Protein AF-A0A964BF50-F1 (afdb_monomer_lite)

Sequence (115 aa):
MGRGIATIRSDDSQDCQSLQLRFVAGDFGGDGVSTQVTQPIRLILQSTRVSKALARGEDVVSDMYAISSQMNDTDADIIIESGLSESHGFVLNPGASIVADVFGSTTSRLSCSEM

Foldseek 3Di:
DDKDWDWDDDPVDLWIWIAIWDKAKDAPPPPDPPPPLVDDWDKDQLDPVVVVCLLVQHKDKPVVFAEECDPPPNRGRMHTVGSDDPRMIMIIGRDPCSVVPVPHDDTDTDRPVVD

Secondary structure (DSSP, 8-state):
-EEEEEEEE-TT-SEEEEEEEEEEEEETTSS-------S--EEEE--HHHHHHHHTT--EEGGGS-EES-TT-SS-SEEEEES--TTEEEEEE--TTHHHHTTSSS-EEEEGGG-

Structure (mmCIF, N/CA/C/O backbone):
data_AF-A0A964BF50-F1
#
_entry.id   AF-A0A964BF50-F1
#
loop_
_atom_site.group_PDB
_atom_site.id
_atom_site.type_symbol
_atom_site.label_atom_id
_atom_site.label_alt_id
_atom_site.label_comp_id
_atom_site.label_asym_id
_atom_site.label_entity_id
_atom_site.label_seq_id
_atom_site.pdbx_PDB_ins_code
_atom_site.Cartn_x
_atom_site.Cartn_y
_atom_site.Cartn_z
_atom_site.occupancy
_atom_site.B_iso_or_equiv
_atom_site.auth_seq_id
_atom_site.auth_comp_id
_atom_site.auth_asym_id
_atom_site.auth_atom_id
_atom_site.pdbx_PDB_model_num
ATOM 1 N N . MET A 1 1 ? 13.324 -9.834 3.106 1.00 55.56 1 MET A N 1
ATOM 2 C CA . MET A 1 1 ? 11.935 -9.750 3.607 1.00 55.56 1 MET A CA 1
ATOM 3 C C . MET A 1 1 ? 11.870 -8.668 4.671 1.00 55.56 1 MET A C 1
ATOM 5 O O . MET A 1 1 ? 12.580 -8.787 5.665 1.00 55.56 1 MET A O 1
ATOM 9 N N . GLY A 1 2 ? 11.097 -7.608 4.437 1.00 63.59 2 GLY A N 1
ATOM 10 C CA . GLY A 1 2 ? 10.885 -6.517 5.392 1.00 63.59 2 GLY A CA 1
ATOM 11 C C . GLY A 1 2 ? 9.582 -6.692 6.179 1.00 63.59 2 GLY A C 1
ATOM 12 O O . GLY A 1 2 ? 8.686 -7.430 5.765 1.00 63.59 2 GLY A O 1
ATOM 13 N N . ARG A 1 3 ? 9.473 -6.008 7.321 1.00 68.69 3 ARG A N 1
ATOM 14 C CA . ARG A 1 3 ? 8.210 -5.831 8.054 1.00 68.69 3 ARG A CA 1
ATOM 15 C C . ARG A 1 3 ? 7.857 -4.352 8.038 1.00 68.69 3 ARG A C 1
ATOM 17 O O . ARG A 1 3 ? 8.733 -3.527 8.280 1.00 68.69 3 ARG A O 1
ATOM 24 N N . GLY A 1 4 ? 6.602 -4.047 7.751 1.00 67.12 4 GLY A N 1
ATOM 25 C CA . GLY A 1 4 ? 6.064 -2.693 7.747 1.00 67.12 4 GLY A CA 1
ATOM 26 C C . GLY A 1 4 ? 4.836 -2.593 8.639 1.00 67.12 4 GLY A C 1
ATOM 27 O O . GLY A 1 4 ? 4.246 -3.601 9.029 1.00 67.12 4 GLY A O 1
ATOM 28 N N . ILE A 1 5 ? 4.451 -1.365 8.952 1.00 70.12 5 ILE A N 1
ATOM 29 C CA . ILE A 1 5 ? 3.170 -1.058 9.578 1.00 70.12 5 ILE A CA 1
ATOM 30 C C . ILE A 1 5 ? 2.361 -0.307 8.528 1.00 70.12 5 ILE A C 1
ATOM 32 O O . ILE A 1 5 ? 2.823 0.717 8.029 1.00 70.12 5 ILE A O 1
ATOM 36 N N . ALA A 1 6 ? 1.180 -0.814 8.183 1.00 67.12 6 ALA A N 1
ATOM 37 C CA . ALA A 1 6 ? 0.196 -0.032 7.448 1.00 67.12 6 ALA A CA 1
ATOM 38 C C . ALA A 1 6 ? -0.800 0.567 8.427 1.00 67.12 6 ALA A C 1
ATOM 40 O O . ALA A 1 6 ? -1.337 -0.136 9.280 1.00 67.12 6 ALA A O 1
ATOM 41 N N . THR A 1 7 ? -1.068 1.856 8.259 1.00 68.31 7 THR A N 1
ATOM 42 C CA . THR A 1 7 ? -2.159 2.549 8.938 1.00 68.31 7 THR A CA 1
ATOM 43 C C . THR A 1 7 ? -3.209 2.876 7.889 1.00 68.31 7 THR A C 1
ATOM 45 O O . THR A 1 7 ? -2.961 3.665 6.982 1.00 68.31 7 THR A O 1
ATOM 48 N N . ILE A 1 8 ? -4.365 2.231 7.986 1.00 66.75 8 ILE A N 1
ATOM 49 C CA . ILE A 1 8 ? -5.470 2.361 7.040 1.00 66.75 8 ILE A CA 1
ATOM 50 C C . ILE A 1 8 ? -6.587 3.145 7.716 1.00 66.75 8 ILE A C 1
ATOM 52 O O . ILE A 1 8 ? -7.090 2.746 8.763 1.00 66.75 8 ILE A O 1
ATOM 56 N N . ARG A 1 9 ? -7.005 4.251 7.104 1.00 65.81 9 ARG A N 1
ATOM 57 C CA . ARG A 1 9 ? -8.229 4.953 7.494 1.00 65.81 9 ARG A CA 1
ATOM 58 C C . ARG A 1 9 ? -9.413 4.314 6.773 1.00 65.81 9 ARG A C 1
ATOM 60 O O . ARG A 1 9 ? -9.373 4.172 5.553 1.00 65.81 9 ARG A O 1
ATOM 67 N N . SER A 1 10 ? -10.436 3.910 7.519 1.00 58.16 10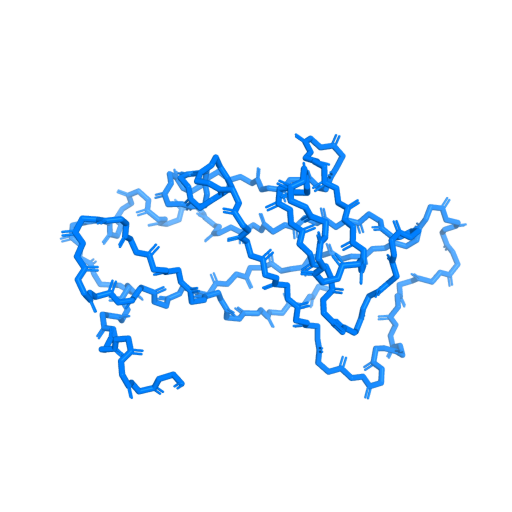 SER A N 1
ATOM 68 C CA . SER A 1 10 ? -11.687 3.413 6.935 1.00 58.16 10 SER A CA 1
ATOM 69 C C . SER A 1 10 ? -12.592 4.591 6.558 1.00 58.16 10 SER A C 1
ATOM 71 O O . SER A 1 10 ? -12.638 5.575 7.288 1.00 58.16 10 SER A O 1
ATOM 73 N N . ASP A 1 11 ? -13.325 4.488 5.446 1.00 57.75 11 ASP A N 1
ATOM 74 C CA . ASP A 1 11 ? -14.299 5.505 5.002 1.00 57.75 11 ASP A CA 1
ATOM 75 C C . ASP A 1 11 ? -15.434 5.735 6.020 1.00 57.75 11 ASP A C 1
ATOM 77 O O . ASP A 1 11 ? -15.975 6.832 6.116 1.00 57.75 11 ASP A O 1
ATOM 81 N N . ASP A 1 12 ? -15.797 4.697 6.780 1.00 55.41 12 ASP A N 1
ATOM 82 C CA . ASP A 1 12 ? -17.002 4.678 7.625 1.00 55.41 12 ASP A CA 1
ATOM 83 C C . ASP A 1 12 ? -16.743 5.121 9.080 1.00 55.41 12 ASP A C 1
ATOM 85 O O . ASP A 1 12 ? -17.672 5.401 9.834 1.00 55.41 12 ASP A O 1
ATOM 89 N N . SER A 1 13 ? -15.477 5.213 9.500 1.00 52.88 13 SER A N 1
ATOM 90 C CA . SER A 1 13 ? -15.106 5.466 10.897 1.00 52.88 13 SER A CA 1
ATOM 91 C C . SER A 1 13 ? -13.960 6.469 11.009 1.00 52.88 13 SER A C 1
ATOM 93 O O . SER A 1 13 ? -12.969 6.362 10.293 1.00 52.88 13 SER A O 1
ATOM 95 N N . GLN A 1 14 ? -14.018 7.375 11.996 1.00 57.38 14 GLN A N 1
ATOM 96 C CA . GLN A 1 14 ? -12.868 8.208 12.409 1.00 57.38 14 GLN A CA 1
ATOM 97 C C . GLN A 1 14 ? -11.704 7.386 13.010 1.00 57.38 14 GLN A C 1
ATOM 99 O O . GLN A 1 14 ? -10.703 7.951 13.454 1.00 57.38 14 GLN A O 1
ATOM 104 N N . ASP A 1 15 ? -11.841 6.060 13.023 1.00 59.47 15 ASP A N 1
ATOM 105 C CA . ASP A 1 15 ? -10.856 5.099 13.485 1.00 59.47 15 ASP A CA 1
ATOM 106 C C . ASP A 1 15 ? -9.884 4.722 12.362 1.00 59.47 15 ASP A C 1
ATOM 108 O O . ASP A 1 15 ? -10.272 4.338 11.252 1.00 59.47 15 ASP A O 1
ATOM 112 N N . CYS A 1 16 ? -8.596 4.787 12.684 1.00 65.25 16 CYS A N 1
ATOM 113 C CA . CYS A 1 16 ? -7.514 4.299 11.852 1.00 65.25 16 CYS A CA 1
ATOM 114 C C . CYS A 1 16 ? -7.113 2.904 12.345 1.00 65.25 16 CYS A C 1
ATOM 116 O O . CYS A 1 16 ? -6.934 2.664 13.539 1.00 65.25 16 CYS A O 1
ATOM 118 N N . GLN A 1 17 ? -6.982 1.953 11.428 1.00 65.69 17 GLN A N 1
ATOM 119 C CA . GLN A 1 17 ? -6.560 0.592 11.736 1.00 65.69 17 GLN A CA 1
ATOM 120 C C . GLN A 1 17 ? -5.084 0.440 11.410 1.00 65.69 17 GLN A C 1
ATOM 122 O O . GLN A 1 17 ? -4.672 0.650 10.270 1.00 65.69 17 GLN A O 1
ATOM 127 N N . SER A 1 18 ? -4.286 0.067 12.408 1.00 68.25 18 SER A N 1
ATOM 128 C CA . SER A 1 18 ? -2.896 -0.312 12.180 1.00 68.25 18 SER A CA 1
ATOM 129 C C . SER A 1 18 ? -2.779 -1.824 12.039 1.00 68.25 18 SER A C 1
ATOM 131 O O . SER A 1 18 ? -3.321 -2.571 12.857 1.00 68.25 18 SER A O 1
ATOM 133 N N . LEU A 1 19 ?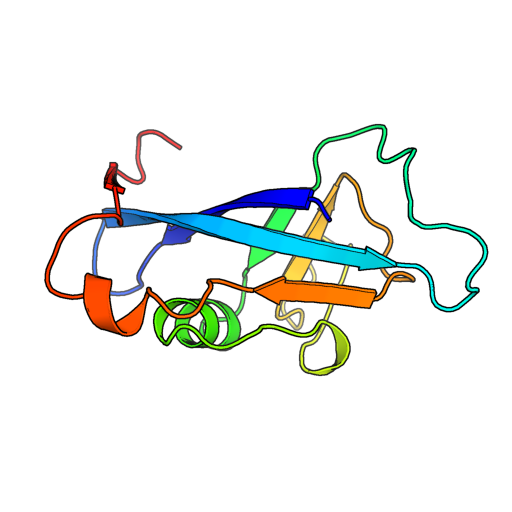 -2.071 -2.275 11.006 1.00 71.19 19 LEU A N 1
ATOM 134 C CA . LEU A 1 19 ? -1.819 -3.686 10.747 1.00 71.19 19 LEU A CA 1
ATOM 135 C C . LEU A 1 19 ? -0.351 -3.917 10.384 1.00 71.19 19 LEU A C 1
ATOM 137 O O . LEU A 1 19 ? 0.281 -3.120 9.685 1.00 71.19 19 LEU A O 1
ATOM 141 N N . GLN A 1 20 ? 0.200 -5.027 10.872 1.00 75.75 20 GLN A N 1
ATOM 142 C CA . GLN A 1 20 ? 1.542 -5.445 10.486 1.00 75.75 20 GLN A CA 1
ATOM 143 C C . GLN A 1 20 ? 1.499 -6.060 9.090 1.00 75.75 20 GLN A C 1
ATOM 145 O O . GLN A 1 20 ? 0.796 -7.037 8.852 1.00 75.75 20 GLN A O 1
ATOM 150 N N . LEU A 1 21 ? 2.287 -5.498 8.179 1.00 76.25 21 LEU A N 1
ATOM 151 C CA . LEU A 1 21 ? 2.460 -6.008 6.828 1.00 76.25 21 LEU A CA 1
ATOM 152 C C . LEU A 1 21 ? 3.793 -6.729 6.698 1.00 76.25 21 LEU A C 1
ATOM 154 O O . LEU A 1 21 ? 4.840 -6.264 7.165 1.00 76.25 21 LEU A O 1
ATOM 158 N N . ARG A 1 22 ? 3.772 -7.834 5.960 1.00 80.38 22 ARG A N 1
ATOM 159 C CA . ARG A 1 22 ? 4.978 -8.386 5.351 1.00 80.38 22 ARG A CA 1
ATOM 160 C C . ARG A 1 22 ? 5.201 -7.656 4.035 1.00 80.38 22 ARG A C 1
ATOM 162 O O . ARG A 1 22 ? 4.290 -7.551 3.218 1.00 80.38 22 ARG A O 1
ATOM 169 N N . PHE A 1 23 ? 6.410 -7.141 3.857 1.00 82.12 23 PHE A N 1
ATOM 170 C CA . PHE A 1 23 ? 6.773 -6.334 2.702 1.00 82.12 23 PHE A CA 1
ATOM 171 C C . PHE A 1 23 ? 7.922 -6.985 1.939 1.00 82.12 23 PHE A C 1
ATOM 173 O O . PHE A 1 23 ? 8.955 -7.351 2.520 1.00 82.12 23 PHE A O 1
ATOM 180 N N . VAL A 1 24 ? 7.752 -7.099 0.628 1.00 82.50 24 VAL A N 1
ATOM 181 C CA . VAL A 1 24 ? 8.790 -7.558 -0.294 1.00 82.50 24 VAL A CA 1
ATOM 182 C C . VAL A 1 24 ? 8.872 -6.554 -1.430 1.00 82.50 24 VAL A C 1
ATOM 184 O O . VAL A 1 24 ? 7.858 -6.282 -2.055 1.00 82.50 24 VAL A O 1
ATOM 187 N N . ALA A 1 25 ? 10.061 -6.024 -1.702 1.00 81.31 25 ALA A N 1
ATOM 188 C CA . ALA A 1 25 ? 10.331 -5.232 -2.896 1.00 81.31 25 ALA A CA 1
ATOM 189 C C . ALA A 1 25 ? 11.620 -5.711 -3.554 1.00 81.31 25 ALA A C 1
ATOM 191 O O . ALA A 1 25 ? 12.549 -6.140 -2.862 1.00 81.31 25 ALA A O 1
ATOM 192 N N . GLY A 1 26 ? 11.656 -5.633 -4.878 1.00 69.06 26 GLY A N 1
ATOM 193 C CA . GLY A 1 26 ? 12.805 -6.011 -5.687 1.00 69.06 26 GLY A CA 1
ATOM 194 C C . GLY A 1 26 ? 12.817 -5.247 -7.002 1.00 69.06 26 GLY A C 1
ATOM 195 O O . GLY A 1 26 ? 11.777 -4.799 -7.487 1.00 69.06 26 GLY A O 1
ATOM 196 N N . ASP A 1 27 ? 14.010 -5.069 -7.556 1.00 67.56 27 ASP A N 1
ATOM 197 C CA . ASP A 1 27 ? 14.150 -4.600 -8.928 1.00 67.56 27 ASP A CA 1
ATOM 198 C C . ASP A 1 27 ? 13.868 -5.736 -9.926 1.00 67.56 27 ASP A C 1
ATOM 200 O O . ASP A 1 27 ? 13.943 -6.925 -9.605 1.00 67.56 27 ASP A O 1
ATOM 204 N N . PHE A 1 28 ? 13.544 -5.366 -11.163 1.00 53.69 28 PHE A N 1
ATOM 205 C CA . PHE A 1 28 ? 13.366 -6.311 -12.268 1.00 53.69 28 PHE A CA 1
ATOM 206 C C . PHE A 1 28 ? 14.708 -6.835 -12.838 1.00 53.69 28 PHE A C 1
ATOM 208 O O . PHE A 1 28 ? 14.714 -7.458 -13.898 1.00 53.69 28 PHE A O 1
ATOM 215 N N . GLY A 1 29 ? 15.847 -6.578 -12.177 1.00 50.66 29 GLY A N 1
ATOM 216 C CA . GLY A 1 29 ? 17.197 -6.885 -12.667 1.00 50.66 29 GLY A CA 1
ATOM 217 C C . GLY A 1 29 ? 17.882 -8.072 -11.983 1.00 50.66 29 GLY A C 1
ATOM 218 O O . GLY A 1 29 ? 18.812 -8.636 -12.549 1.00 50.66 29 GLY A O 1
ATOM 219 N N . GLY A 1 30 ? 17.430 -8.482 -10.795 1.00 45.03 30 GLY A N 1
ATOM 220 C CA . GLY A 1 30 ? 18.006 -9.618 -10.064 1.00 45.03 30 GLY A CA 1
ATOM 221 C C . GLY A 1 30 ? 19.343 -9.327 -9.368 1.00 45.03 30 GLY A C 1
ATOM 222 O O . GLY A 1 30 ? 19.880 -10.219 -8.715 1.00 45.03 30 GLY A O 1
ATOM 223 N N . ASP A 1 31 ? 19.849 -8.094 -9.450 1.00 43.12 31 ASP A N 1
ATOM 224 C CA . ASP A 1 31 ? 21.115 -7.665 -8.835 1.00 43.12 31 ASP A CA 1
ATOM 225 C C . ASP A 1 31 ? 20.919 -6.873 -7.528 1.00 43.12 31 ASP A C 1
ATOM 227 O O . ASP A 1 31 ? 21.858 -6.714 -6.746 1.00 43.12 31 ASP A O 1
ATOM 231 N N . GLY A 1 32 ? 19.699 -6.420 -7.226 1.00 43.69 32 GLY A N 1
ATOM 232 C CA . GLY A 1 32 ? 19.421 -5.616 -6.043 1.00 43.69 32 GLY A CA 1
ATOM 233 C C . GLY A 1 32 ? 18.167 -6.064 -5.307 1.00 43.69 32 GLY A C 1
ATOM 234 O O . GLY A 1 32 ? 17.092 -5.485 -5.455 1.00 43.69 32 GLY A O 1
ATOM 235 N N . VAL A 1 33 ? 18.303 -7.000 -4.359 1.00 44.56 33 VAL A N 1
ATOM 236 C CA . VAL A 1 33 ? 17.470 -6.870 -3.152 1.00 44.56 33 VAL A CA 1
ATOM 237 C C . VAL A 1 33 ? 17.917 -5.544 -2.555 1.00 44.56 33 VAL A C 1
ATOM 239 O O . VAL A 1 33 ? 19.032 -5.478 -2.040 1.00 44.56 33 VAL A O 1
ATOM 242 N N . SER A 1 34 ? 17.127 -4.479 -2.720 1.00 48.16 34 SER A N 1
ATOM 243 C CA . SER A 1 34 ? 17.471 -3.142 -2.235 1.00 48.16 34 SER A CA 1
ATOM 244 C C . SER A 1 34 ? 17.683 -3.206 -0.720 1.00 48.16 34 SER A C 1
ATOM 246 O O . SER A 1 34 ? 16.765 -3.135 0.091 1.00 48.16 34 SER A O 1
ATOM 248 N N . THR A 1 35 ? 18.929 -3.460 -0.336 1.00 44.09 35 THR A N 1
ATOM 249 C CA . THR A 1 35 ? 19.433 -3.482 1.038 1.00 44.09 35 THR A CA 1
ATOM 250 C C . THR A 1 35 ? 19.935 -2.095 1.434 1.00 44.09 35 THR A C 1
ATOM 252 O O . THR A 1 35 ? 20.264 -1.870 2.594 1.00 44.09 35 THR A O 1
ATOM 255 N N . GLN A 1 36 ? 19.928 -1.145 0.490 1.00 44.47 36 GLN A N 1
ATOM 256 C CA . GLN A 1 36 ? 20.204 0.275 0.695 1.00 44.47 36 GLN A CA 1
ATOM 257 C C . GLN A 1 36 ? 18.940 1.110 0.489 1.00 44.47 36 GLN A C 1
ATOM 259 O O . GLN A 1 36 ? 18.922 2.110 -0.222 1.00 44.47 36 GLN A O 1
ATOM 264 N N . VAL A 1 37 ? 17.865 0.715 1.159 1.00 52.62 37 VAL A N 1
ATOM 265 C CA . VAL A 1 37 ? 16.761 1.630 1.421 1.00 52.62 37 VAL A CA 1
ATOM 266 C C . VAL A 1 37 ? 17.253 2.594 2.510 1.00 52.62 37 VAL A C 1
ATOM 268 O O . VAL A 1 37 ? 17.152 2.319 3.702 1.00 52.62 37 VAL A O 1
ATOM 271 N N . THR A 1 38 ? 17.896 3.693 2.104 1.00 54.34 38 THR A N 1
ATOM 272 C CA . THR A 1 38 ? 18.476 4.706 3.014 1.00 54.34 38 THR A CA 1
ATOM 273 C C . THR A 1 38 ? 17.419 5.502 3.779 1.00 54.34 38 THR A C 1
ATOM 275 O O . THR A 1 38 ? 17.750 6.219 4.722 1.00 54.34 38 THR A O 1
ATOM 278 N N . GLN A 1 39 ? 16.148 5.368 3.398 1.00 65.56 39 GLN A N 1
ATOM 279 C CA . GLN A 1 39 ? 15.008 6.039 4.011 1.00 65.56 39 GLN A CA 1
ATOM 280 C C . GLN A 1 39 ? 13.861 5.051 4.210 1.00 65.56 39 GLN A C 1
ATOM 282 O O . GLN A 1 39 ? 13.632 4.244 3.318 1.00 65.56 39 GLN A O 1
ATOM 287 N N . PRO A 1 40 ? 13.099 5.120 5.314 1.00 74.94 40 PRO A N 1
ATOM 288 C CA . PRO A 1 40 ? 11.927 4.273 5.506 1.00 74.94 40 PRO A CA 1
ATOM 289 C C . PRO A 1 40 ? 11.005 4.282 4.278 1.00 74.94 40 PRO A C 1
ATOM 291 O O . PRO A 1 40 ? 10.737 5.343 3.709 1.00 74.94 40 PRO A O 1
ATOM 294 N N . ILE A 1 41 ? 10.519 3.106 3.875 1.00 79.69 41 ILE A N 1
ATOM 295 C CA . ILE A 1 41 ? 9.552 3.003 2.779 1.00 79.69 41 ILE A CA 1
ATOM 296 C C . ILE A 1 41 ? 8.228 3.571 3.265 1.00 79.69 41 ILE A C 1
ATOM 298 O O . ILE A 1 41 ? 7.672 3.080 4.250 1.00 79.69 41 ILE A O 1
ATOM 302 N N . ARG A 1 42 ? 7.732 4.596 2.574 1.00 84.62 42 ARG A N 1
ATOM 303 C CA . ARG A 1 42 ? 6.428 5.200 2.844 1.00 84.62 42 ARG A CA 1
ATOM 304 C C . ARG A 1 42 ? 5.582 5.128 1.589 1.00 84.62 42 ARG A C 1
ATOM 306 O O . ARG A 1 42 ? 6.002 5.569 0.522 1.00 84.62 42 ARG A O 1
ATOM 313 N N . LEU A 1 43 ? 4.406 4.530 1.739 1.00 87.00 43 LEU A N 1
ATOM 314 C CA . LEU A 1 43 ? 3.422 4.359 0.680 1.00 87.00 43 LEU A CA 1
ATOM 315 C C . LEU A 1 43 ? 2.116 5.008 1.128 1.00 87.00 43 LEU A C 1
ATOM 317 O O . LEU A 1 43 ? 1.670 4.785 2.255 1.00 87.00 43 LEU A O 1
ATOM 321 N N . ILE A 1 44 ? 1.491 5.768 0.238 1.00 88.12 44 ILE A N 1
ATOM 322 C CA . ILE A 1 44 ? 0.173 6.361 0.444 1.00 88.12 44 ILE A CA 1
ATOM 323 C C . ILE A 1 44 ? -0.817 5.567 -0.400 1.00 88.12 44 ILE A C 1
ATOM 325 O O . ILE A 1 44 ? -0.730 5.547 -1.625 1.00 88.12 44 ILE A O 1
ATOM 329 N N . LEU A 1 45 ? -1.756 4.892 0.258 1.00 88.44 45 LEU A N 1
ATOM 330 C CA . LEU A 1 45 ? -2.805 4.126 -0.412 1.00 88.44 45 LEU A CA 1
ATOM 331 C C . LEU A 1 45 ? -3.967 5.078 -0.720 1.00 88.44 45 LEU A C 1
ATOM 333 O O . LEU A 1 45 ? -4.774 5.360 0.165 1.00 88.44 45 LEU A O 1
ATOM 337 N N . GLN A 1 46 ? -4.028 5.614 -1.941 1.00 86.38 46 GLN A N 1
ATOM 338 C CA . GLN A 1 46 ? -5.078 6.562 -2.336 1.00 86.38 46 GLN A CA 1
ATOM 339 C C . GLN A 1 46 ? -6.400 5.857 -2.654 1.00 86.38 46 GLN A C 1
ATOM 341 O O . GLN A 1 46 ? -7.479 6.346 -2.324 1.00 86.38 46 GLN A O 1
ATOM 346 N N . SER A 1 47 ? -6.321 4.688 -3.285 1.00 85.38 47 SER A N 1
ATOM 347 C CA . SER A 1 47 ? -7.495 3.971 -3.770 1.00 85.38 47 SER A CA 1
ATOM 348 C C . SER A 1 47 ? -8.118 3.081 -2.699 1.00 85.38 47 SER A C 1
ATOM 350 O O . SER A 1 47 ? -7.458 2.236 -2.083 1.00 85.38 47 SER A O 1
ATOM 352 N N . THR A 1 48 ? -9.443 3.180 -2.552 1.00 83.44 48 THR A N 1
ATOM 353 C CA . THR A 1 48 ? -10.219 2.288 -1.671 1.00 83.44 48 THR A CA 1
ATOM 354 C C . THR A 1 48 ? -10.128 0.820 -2.094 1.00 83.44 48 THR A C 1
ATOM 356 O O . THR A 1 48 ? -10.405 -0.077 -1.298 1.00 83.44 48 THR A O 1
ATOM 359 N N . ARG A 1 49 ? -9.726 0.538 -3.341 1.00 87.56 49 ARG A N 1
ATOM 360 C CA . ARG A 1 49 ? -9.532 -0.829 -3.836 1.00 87.56 49 ARG A CA 1
ATOM 361 C C . ARG A 1 49 ? -8.368 -1.514 -3.117 1.00 87.56 49 ARG A C 1
ATOM 363 O O . ARG A 1 49 ? -8.506 -2.671 -2.725 1.00 87.56 49 ARG A O 1
ATOM 370 N N . VAL A 1 50 ? -7.277 -0.779 -2.886 1.00 86.81 50 VAL A N 1
ATOM 371 C CA . VAL A 1 50 ? -6.069 -1.279 -2.213 1.00 86.81 50 VAL A CA 1
ATOM 372 C C . VAL A 1 50 ? -6.339 -1.524 -0.732 1.00 86.81 50 VAL A C 1
ATOM 374 O O . VAL A 1 50 ? -6.061 -2.607 -0.218 1.00 86.81 50 VAL A O 1
ATOM 377 N N . SER A 1 51 ? -6.939 -0.548 -0.044 1.00 79.06 51 SER A N 1
ATOM 378 C CA . SER A 1 51 ? -7.254 -0.674 1.383 1.00 79.06 51 SER A CA 1
ATOM 379 C C . SER A 1 51 ? -8.238 -1.815 1.654 1.00 79.06 51 SER A C 1
ATOM 381 O O . SER A 1 51 ? -8.040 -2.587 2.592 1.00 79.06 51 SER A O 1
ATOM 383 N N . LYS A 1 52 ? -9.253 -1.993 0.797 1.00 80.94 52 LYS A N 1
ATOM 384 C CA . LYS A 1 52 ? -10.197 -3.114 0.898 1.00 80.94 52 LYS A CA 1
ATOM 385 C C . LYS A 1 52 ? -9.544 -4.471 0.630 1.00 80.94 52 LYS A C 1
ATOM 387 O O . LYS A 1 52 ? -9.930 -5.435 1.282 1.00 80.94 52 LYS A O 1
ATOM 392 N N . ALA A 1 53 ? -8.595 -4.566 -0.303 1.00 84.94 53 ALA A N 1
ATOM 393 C CA . ALA A 1 53 ? -7.846 -5.803 -0.537 1.00 84.94 53 ALA A CA 1
ATOM 394 C C . ALA A 1 53 ? -7.053 -6.202 0.718 1.00 84.94 53 ALA A C 1
ATOM 396 O O . ALA A 1 53 ? -7.238 -7.300 1.243 1.00 84.94 53 ALA A O 1
ATOM 397 N N . LEU A 1 54 ? -6.293 -5.261 1.291 1.00 80.62 54 LEU A N 1
ATOM 398 C CA . LEU A 1 54 ? -5.553 -5.493 2.537 1.00 80.62 54 LEU A CA 1
ATOM 399 C C . LEU A 1 54 ? -6.473 -5.881 3.702 1.00 80.62 54 LEU A C 1
ATOM 401 O O . LEU A 1 54 ? -6.165 -6.813 4.441 1.00 80.62 54 LEU A O 1
ATOM 405 N N . ALA A 1 55 ? -7.625 -5.218 3.839 1.00 76.44 55 ALA A N 1
ATOM 406 C CA . ALA A 1 55 ? -8.611 -5.526 4.876 1.00 76.44 55 ALA A CA 1
ATOM 407 C C . ALA A 1 55 ? -9.250 -6.918 4.714 1.00 76.44 55 ALA A C 1
ATOM 409 O O . ALA A 1 55 ? -9.630 -7.537 5.704 1.00 76.44 55 ALA A O 1
ATOM 410 N N . ARG A 1 56 ? -9.348 -7.441 3.483 1.00 78.62 56 ARG A N 1
ATOM 411 C CA . ARG A 1 56 ? -9.773 -8.827 3.216 1.00 78.62 56 ARG A CA 1
ATOM 412 C C . ARG A 1 56 ? -8.657 -9.853 3.436 1.00 78.62 56 ARG A C 1
ATOM 414 O O . ARG A 1 56 ? -8.905 -11.047 3.296 1.00 78.62 56 ARG A O 1
ATOM 421 N N . GLY A 1 57 ? -7.450 -9.411 3.788 1.00 77.25 57 GLY A N 1
ATOM 422 C CA . GLY A 1 57 ? -6.278 -10.275 3.893 1.00 77.25 57 GLY A CA 1
ATOM 423 C C . GLY A 1 57 ? -5.695 -10.678 2.537 1.00 77.25 57 GLY A C 1
ATOM 424 O O . GLY A 1 57 ? -4.955 -11.656 2.466 1.00 77.25 57 GLY A O 1
ATOM 425 N N . GLU A 1 58 ? -6.034 -9.957 1.467 1.00 84.81 58 GLU A N 1
ATOM 426 C CA . GLU A 1 58 ? -5.517 -10.210 0.124 1.00 84.81 58 GLU A CA 1
ATOM 427 C C . GLU A 1 58 ? -4.160 -9.537 -0.081 1.00 84.81 58 GLU A C 1
ATOM 429 O O . GLU A 1 58 ? -3.887 -8.449 0.435 1.00 84.81 58 GLU A O 1
ATOM 434 N N . ASP A 1 59 ? -3.326 -10.177 -0.894 1.00 86.12 59 ASP A N 1
ATOM 435 C CA . ASP A 1 59 ? -2.029 -9.635 -1.273 1.00 86.12 59 ASP A CA 1
ATOM 436 C C . ASP A 1 59 ? -2.194 -8.511 -2.295 1.00 86.12 59 ASP A C 1
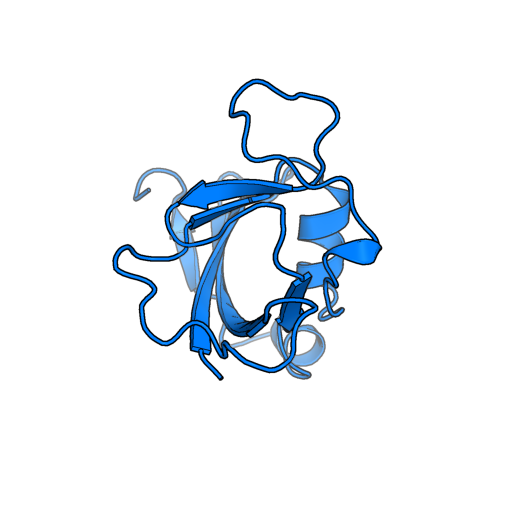ATOM 438 O O . ASP A 1 59 ? -2.906 -8.638 -3.293 1.00 86.12 59 ASP A O 1
ATOM 442 N N . VAL A 1 60 ? -1.493 -7.406 -2.059 1.00 89.50 60 VAL A N 1
ATOM 443 C CA . VAL A 1 60 ? -1.403 -6.287 -2.996 1.00 89.50 60 VAL A CA 1
ATOM 444 C C . VAL A 1 60 ? -0.078 -6.406 -3.726 1.00 89.50 60 VAL A C 1
ATOM 446 O O . VAL A 1 60 ? 0.980 -6.192 -3.138 1.00 89.50 60 VAL A O 1
ATOM 449 N N . VAL A 1 61 ? -0.144 -6.750 -5.007 1.00 90.94 61 VAL A N 1
ATOM 450 C CA . VAL A 1 61 ? 1.010 -6.815 -5.909 1.00 90.94 61 VAL A CA 1
ATOM 451 C C . VAL A 1 61 ? 1.028 -5.545 -6.752 1.00 90.94 61 VAL A C 1
ATOM 453 O O . VAL A 1 61 ? 0.012 -5.233 -7.370 1.00 90.94 61 VAL A O 1
ATOM 456 N N . SER A 1 62 ? 2.155 -4.826 -6.783 1.00 89.19 62 SER A N 1
ATOM 457 C CA . SER A 1 62 ? 2.312 -3.531 -7.470 1.00 89.19 62 SER A CA 1
ATOM 458 C C . SER A 1 62 ? 1.769 -3.523 -8.898 1.00 89.19 62 SER A C 1
ATOM 460 O O . SER A 1 62 ? 1.116 -2.569 -9.299 1.00 89.19 62 SER A O 1
ATOM 462 N N . ASP A 1 63 ? 1.956 -4.616 -9.632 1.00 89.19 63 ASP A N 1
ATOM 463 C CA . ASP A 1 63 ? 1.599 -4.738 -11.050 1.00 89.19 63 ASP A CA 1
ATOM 464 C C . ASP A 1 63 ? 0.079 -4.733 -11.303 1.00 89.19 63 ASP A C 1
ATOM 466 O O . ASP A 1 63 ? -0.369 -4.570 -12.437 1.00 89.19 63 ASP A O 1
ATOM 470 N N . MET A 1 64 ? -0.735 -4.926 -10.260 1.00 91.44 64 MET A N 1
ATOM 471 C CA . MET A 1 64 ? -2.202 -4.921 -10.343 1.00 91.44 64 MET A CA 1
ATOM 472 C C . MET A 1 64 ? -2.824 -3.540 -10.076 1.00 91.44 64 MET A C 1
ATOM 474 O O . MET A 1 64 ? -4.053 -3.409 -10.035 1.00 91.44 64 MET A O 1
ATOM 478 N N . TYR A 1 65 ? -1.998 -2.521 -9.840 1.00 91.94 65 TYR A N 1
ATOM 479 C CA . TYR A 1 65 ? -2.420 -1.199 -9.392 1.00 91.94 65 TYR A CA 1
ATOM 480 C C . TYR A 1 65 ? -1.654 -0.105 -10.135 1.00 91.94 65 TYR A C 1
ATOM 482 O O . TYR A 1 65 ? -0.524 -0.309 -10.572 1.00 91.94 65 TYR A O 1
ATOM 490 N N . ALA A 1 66 ? -2.267 1.069 -10.278 1.00 93.31 66 ALA A N 1
ATOM 491 C CA . ALA A 1 66 ? -1.554 2.239 -10.774 1.00 93.31 66 ALA A CA 1
ATOM 492 C C . ALA A 1 66 ? -0.599 2.748 -9.682 1.00 93.31 66 ALA A C 1
ATOM 494 O O . ALA A 1 66 ? -1.039 3.115 -8.590 1.00 93.31 66 ALA A O 1
ATOM 495 N N . ILE A 1 67 ? 0.704 2.737 -9.961 1.00 91.25 67 ILE A N 1
ATOM 496 C CA . ILE A 1 67 ? 1.752 3.176 -9.034 1.00 91.25 67 ILE A CA 1
ATOM 497 C C . ILE A 1 67 ? 2.361 4.473 -9.560 1.00 91.25 67 ILE A C 1
ATOM 499 O O . ILE A 1 67 ? 2.624 4.578 -10.754 1.00 91.25 67 ILE A O 1
ATOM 503 N N . SER A 1 68 ? 2.607 5.433 -8.671 1.00 92.00 68 SER A N 1
ATOM 504 C CA . SER A 1 68 ? 3.233 6.716 -9.012 1.00 92.00 68 SER A CA 1
ATOM 505 C C . SER A 1 68 ? 4.152 7.181 -7.882 1.00 92.00 68 SER A C 1
ATOM 507 O O . SER A 1 68 ? 3.919 6.854 -6.721 1.00 92.00 68 SER A O 1
ATOM 509 N N . SER A 1 69 ? 5.199 7.951 -8.178 1.00 89.06 69 SER A N 1
ATOM 510 C CA . SER A 1 69 ? 5.962 8.712 -7.168 1.00 89.06 69 SER A CA 1
ATOM 511 C C . SER A 1 69 ? 5.554 10.188 -7.114 1.00 89.06 69 SER A C 1
ATOM 513 O O . SER A 1 69 ? 6.087 10.964 -6.319 1.00 89.06 69 SER A O 1
ATOM 515 N N . GLN A 1 70 ? 4.586 10.597 -7.940 1.00 90.94 70 GLN A N 1
ATOM 516 C CA . GLN A 1 70 ? 4.078 11.964 -7.973 1.00 90.94 70 GLN A CA 1
ATOM 517 C C . GLN A 1 70 ? 2.941 12.135 -6.958 1.00 90.94 70 GLN A C 1
ATOM 519 O O . GLN A 1 70 ? 1.858 11.583 -7.114 1.00 90.94 70 GLN A O 1
ATOM 524 N N . MET A 1 71 ? 3.167 12.952 -5.924 1.00 87.81 71 MET A N 1
ATOM 525 C CA . MET A 1 71 ? 2.216 13.178 -4.818 1.00 87.81 71 MET A CA 1
ATOM 526 C C . MET A 1 71 ? 0.843 13.730 -5.245 1.00 87.81 71 MET A C 1
ATOM 528 O O . MET A 1 71 ? -0.122 13.643 -4.490 1.00 87.81 71 MET A O 1
ATOM 532 N N . ASN A 1 72 ? 0.762 14.342 -6.424 1.00 88.62 72 ASN A N 1
ATOM 533 C CA . ASN A 1 72 ? -0.436 14.967 -6.982 1.00 88.62 72 ASN A CA 1
ATOM 534 C C . ASN A 1 72 ? -1.089 14.142 -8.101 1.00 88.62 72 ASN A C 1
ATOM 536 O O . ASN A 1 72 ? -2.008 14.642 -8.749 1.00 88.62 72 ASN A O 1
ATOM 540 N N . ASP A 1 73 ? -0.611 12.925 -8.347 1.00 91.00 73 ASP A N 1
ATOM 541 C CA . ASP A 1 73 ? -1.227 12.006 -9.292 1.00 91.00 73 ASP A CA 1
ATOM 542 C C . ASP A 1 73 ? -2.507 11.435 -8.679 1.00 91.00 73 ASP A C 1
ATOM 544 O O . ASP A 1 73 ? -2.461 10.681 -7.711 1.00 91.00 73 ASP A O 1
ATOM 548 N N . THR A 1 74 ? -3.657 11.862 -9.197 1.00 88.69 74 THR A N 1
ATOM 549 C CA . THR A 1 74 ? -4.975 11.435 -8.706 1.00 88.69 74 THR A CA 1
ATOM 550 C C . THR A 1 74 ? -5.447 10.122 -9.318 1.00 88.69 74 THR A C 1
ATOM 552 O O . THR A 1 74 ? -6.439 9.566 -8.851 1.00 88.69 74 THR A O 1
ATOM 555 N N . ASP A 1 75 ? -4.781 9.656 -10.376 1.00 92.06 75 ASP A N 1
ATOM 556 C CA . ASP A 1 75 ? -5.099 8.398 -11.050 1.00 92.06 75 ASP A CA 1
ATOM 557 C C . ASP A 1 75 ? -4.307 7.219 -10.452 1.00 92.06 75 ASP A C 1
ATOM 559 O O . ASP A 1 75 ? -4.594 6.055 -10.746 1.00 92.06 75 ASP A O 1
ATOM 563 N N . ALA A 1 76 ? -3.334 7.504 -9.579 1.00 92.19 76 ALA A N 1
ATOM 564 C CA . ALA A 1 76 ? -2.565 6.503 -8.858 1.00 92.19 76 ALA A CA 1
ATOM 565 C C . ALA A 1 76 ? -3.412 5.792 -7.787 1.00 92.19 76 ALA A C 1
ATOM 567 O O . ALA A 1 76 ? -4.078 6.398 -6.951 1.00 92.19 76 ALA A O 1
ATOM 568 N N . ASP A 1 77 ? -3.335 4.463 -7.748 1.00 91.81 77 ASP A N 1
ATOM 569 C CA . ASP A 1 77 ? -3.896 3.677 -6.652 1.00 91.81 77 ASP A CA 1
ATOM 570 C C . ASP A 1 77 ? -2.986 3.749 -5.406 1.00 91.81 77 ASP A C 1
ATOM 572 O O . ASP A 1 77 ? -3.478 3.754 -4.270 1.00 91.81 77 ASP A O 1
ATOM 576 N N . ILE A 1 78 ? -1.663 3.787 -5.619 1.00 90.62 78 ILE A N 1
ATOM 577 C CA . ILE A 1 78 ? -0.626 3.844 -4.580 1.00 90.62 78 ILE A CA 1
ATOM 578 C C . ILE A 1 78 ? 0.441 4.868 -4.975 1.00 90.62 78 ILE A C 1
ATOM 580 O O . ILE A 1 78 ? 1.014 4.785 -6.061 1.00 90.62 78 ILE A O 1
ATOM 584 N N . ILE A 1 79 ? 0.766 5.775 -4.053 1.00 92.06 79 ILE A N 1
ATOM 585 C CA . ILE A 1 79 ? 1.874 6.719 -4.205 1.00 92.06 79 ILE A CA 1
ATOM 586 C C . ILE A 1 79 ? 3.072 6.266 -3.375 1.00 92.06 79 ILE A C 1
ATOM 588 O O . ILE A 1 79 ? 2.944 5.977 -2.183 1.00 92.06 79 ILE A O 1
ATOM 592 N N . ILE A 1 80 ? 4.246 6.239 -3.996 1.00 89.38 80 ILE A N 1
ATOM 593 C CA . ILE A 1 80 ? 5.527 6.043 -3.325 1.00 89.38 80 ILE A CA 1
ATOM 594 C C . ILE A 1 80 ? 6.021 7.403 -2.827 1.00 89.38 80 ILE A C 1
ATOM 596 O O . ILE A 1 80 ? 6.481 8.227 -3.611 1.00 89.38 80 ILE A O 1
ATOM 600 N N . GLU A 1 81 ? 5.939 7.633 -1.518 1.00 87.75 81 GLU A N 1
ATOM 601 C CA . GLU A 1 81 ? 6.416 8.874 -0.895 1.00 87.75 81 GLU A CA 1
ATOM 602 C C . GLU A 1 81 ? 7.935 8.836 -0.666 1.00 87.75 81 GLU A C 1
ATOM 604 O O . GLU A 1 81 ? 8.632 9.821 -0.906 1.00 87.75 81 GLU A O 1
ATOM 609 N N . SER A 1 82 ? 8.473 7.699 -0.210 1.00 84.38 82 SER A N 1
ATOM 610 C CA . SER A 1 82 ? 9.914 7.541 0.014 1.00 84.38 82 SER A CA 1
ATOM 611 C C . SER A 1 82 ? 10.361 6.081 0.051 1.00 84.38 82 SER A C 1
ATOM 613 O O . SER A 1 82 ? 9.558 5.168 0.242 1.00 84.38 82 SER A O 1
ATOM 615 N N . GLY A 1 83 ? 11.675 5.861 -0.065 1.00 77.94 83 GLY A N 1
ATOM 616 C CA . GLY A 1 83 ? 12.326 4.568 0.188 1.00 77.94 83 GLY A CA 1
ATOM 617 C C . GLY A 1 83 ? 12.194 3.522 -0.926 1.00 77.94 83 GLY A C 1
ATOM 618 O O . GLY A 1 83 ? 12.799 2.456 -0.822 1.00 77.94 83 GLY A O 1
ATOM 619 N N . LEU A 1 84 ? 11.458 3.820 -1.999 1.00 81.94 84 LEU A N 1
ATOM 620 C CA . LEU A 1 84 ? 11.331 2.976 -3.186 1.00 81.94 84 LEU A CA 1
ATOM 621 C C . LEU A 1 84 ? 11.311 3.846 -4.457 1.00 81.94 84 LEU A C 1
ATOM 623 O O . LEU A 1 84 ? 10.977 5.025 -4.397 1.00 81.94 84 LEU A O 1
ATOM 627 N N . SER A 1 85 ? 11.695 3.275 -5.598 1.00 80.38 85 SER A N 1
ATOM 628 C CA . SER A 1 85 ? 11.525 3.886 -6.926 1.00 80.38 85 SER A CA 1
ATOM 629 C C . SER A 1 85 ? 10.361 3.204 -7.646 1.00 80.38 85 SER A C 1
ATOM 631 O O . SER A 1 85 ? 10.160 2.007 -7.452 1.00 80.38 85 SER A O 1
ATOM 633 N N . GLU A 1 86 ? 9.657 3.918 -8.529 1.00 78.56 86 GLU A N 1
ATOM 634 C CA . GLU A 1 86 ? 8.603 3.353 -9.397 1.00 78.56 86 GLU A CA 1
ATOM 635 C C . GLU A 1 86 ? 9.091 2.173 -10.250 1.00 78.56 86 GLU A C 1
ATOM 637 O O . GLU A 1 86 ? 8.313 1.312 -10.641 1.00 78.56 86 GLU A O 1
ATOM 642 N N . SER A 1 87 ? 10.398 2.095 -10.506 1.00 75.44 87 SER A N 1
ATOM 643 C CA . SER A 1 87 ? 11.019 0.994 -11.246 1.00 75.44 87 SER A CA 1
ATOM 644 C C . SER A 1 87 ? 11.107 -0.328 -10.469 1.00 75.44 87 SER A C 1
ATOM 646 O O . SER A 1 87 ? 11.660 -1.290 -10.998 1.00 75.44 87 SER A O 1
ATOM 648 N N . HIS A 1 88 ? 10.658 -0.381 -9.213 1.00 79.31 88 HIS A N 1
ATOM 649 C CA . HIS A 1 88 ? 10.686 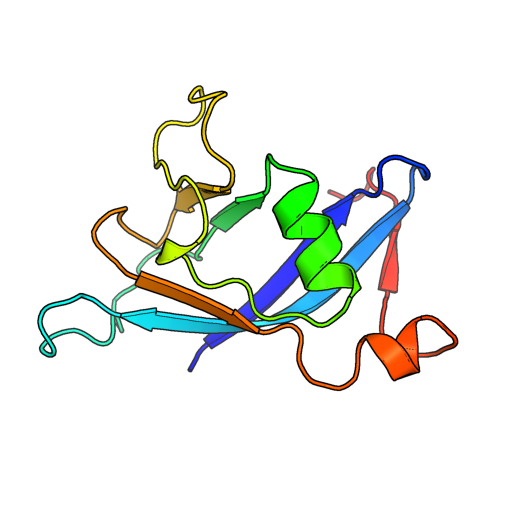-1.588 -8.386 1.00 79.31 88 HIS A CA 1
ATOM 650 C C . HIS A 1 88 ? 9.288 -2.181 -8.234 1.00 79.31 88 HIS A C 1
ATOM 652 O O . HIS A 1 88 ? 8.339 -1.479 -7.884 1.00 79.31 88 HIS A O 1
ATOM 658 N N . GLY A 1 89 ? 9.192 -3.499 -8.401 1.00 83.50 89 GLY A N 1
ATOM 659 C CA . GLY A 1 89 ? 7.999 -4.247 -8.030 1.00 83.50 89 GLY A CA 1
ATOM 660 C C . GLY A 1 89 ? 7.947 -4.472 -6.520 1.00 83.50 89 GLY A C 1
ATOM 661 O O . GLY A 1 89 ? 8.983 -4.632 -5.862 1.00 83.50 89 GLY A O 1
ATOM 662 N N . PHE A 1 90 ? 6.742 -4.507 -5.952 1.00 86.94 90 PHE A N 1
ATOM 663 C CA . PHE A 1 90 ? 6.552 -4.830 -4.541 1.00 86.94 90 PHE A CA 1
ATOM 664 C C . PHE A 1 90 ? 5.272 -5.618 -4.266 1.00 86.94 90 PHE A C 1
ATOM 666 O O . PHE A 1 90 ? 4.294 -5.564 -5.008 1.00 86.94 90 PHE A O 1
ATOM 673 N N . VAL A 1 91 ? 5.286 -6.344 -3.150 1.00 88.00 91 VAL A N 1
ATOM 674 C CA . VAL A 1 91 ? 4.140 -7.068 -2.605 1.00 88.00 91 VAL A CA 1
ATOM 675 C C . VAL A 1 91 ? 3.912 -6.626 -1.166 1.00 88.00 91 VAL A C 1
ATOM 677 O O . VAL A 1 91 ? 4.812 -6.721 -0.322 1.00 88.00 91 VAL A O 1
ATOM 680 N N . LEU A 1 92 ? 2.692 -6.170 -0.884 1.00 87.88 92 LEU A N 1
ATOM 681 C CA . LEU A 1 92 ? 2.180 -5.986 0.468 1.00 87.88 92 LEU A CA 1
ATOM 682 C C . LEU A 1 92 ? 1.360 -7.222 0.818 1.00 87.88 92 LEU A C 1
ATOM 684 O O . LEU A 1 92 ? 0.320 -7.478 0.214 1.00 87.88 92 LEU A O 1
ATOM 688 N N . ASN A 1 93 ? 1.832 -7.984 1.793 1.00 84.69 93 ASN A N 1
ATOM 689 C CA . ASN A 1 93 ? 1.150 -9.178 2.257 1.00 84.69 93 ASN A CA 1
ATOM 690 C C . ASN A 1 93 ? 0.647 -8.937 3.693 1.00 84.69 93 ASN A C 1
ATOM 692 O O . ASN A 1 93 ? 1.459 -8.850 4.623 1.00 84.69 93 ASN A O 1
ATOM 696 N N . PRO A 1 94 ? -0.676 -8.831 3.891 1.00 79.62 94 PRO A N 1
ATOM 697 C CA . PRO A 1 94 ? -1.279 -8.668 5.213 1.00 79.62 94 PRO A CA 1
ATOM 698 C C . PRO A 1 94 ? -1.260 -9.951 6.057 1.00 79.62 94 PRO A C 1
ATOM 700 O O . PRO A 1 94 ? -1.428 -9.906 7.273 1.00 79.62 94 PRO A O 1
ATOM 703 N N . GLY A 1 95 ? -0.963 -11.095 5.437 1.00 71.31 95 GLY A N 1
ATOM 704 C CA . GLY A 1 95 ? -0.897 -12.392 6.099 1.00 71.31 95 GLY A CA 1
ATOM 705 C C . GLY A 1 95 ? -2.263 -13.051 6.278 1.00 71.31 95 GLY A C 1
ATOM 706 O O . GLY A 1 95 ? -3.308 -12.412 6.230 1.00 71.31 95 GLY A O 1
ATOM 707 N N . ALA A 1 96 ? -2.245 -14.370 6.486 1.00 56.28 96 ALA A N 1
ATOM 708 C CA . ALA A 1 96 ? -3.444 -15.213 6.521 1.00 56.28 96 ALA A CA 1
ATOM 709 C C . ALA A 1 96 ? -4.396 -14.933 7.703 1.00 56.28 96 ALA A C 1
ATOM 711 O O . ALA A 1 96 ? -5.495 -15.478 7.736 1.00 56.28 96 ALA A O 1
ATOM 712 N N . SER A 1 97 ? -4.001 -14.106 8.674 1.00 48.59 97 SER A N 1
ATOM 713 C CA . SER A 1 97 ? -4.763 -13.932 9.916 1.00 48.59 97 SER A CA 1
ATOM 714 C C . SER A 1 97 ? -5.788 -12.802 9.890 1.00 48.59 97 SER A C 1
ATOM 716 O O . SER A 1 97 ? -6.576 -12.709 10.821 1.00 48.59 97 SER A O 1
ATOM 718 N N . ILE A 1 98 ? -5.873 -11.983 8.837 1.00 47.47 98 ILE A N 1
ATOM 719 C CA . ILE A 1 98 ? -6.754 -10.799 8.880 1.00 47.47 98 ILE A CA 1
ATOM 720 C C . ILE A 1 98 ? -8.233 -11.211 8.961 1.00 47.47 98 ILE A C 1
ATOM 722 O O . ILE A 1 98 ? -9.000 -10.608 9.702 1.00 47.47 98 ILE A O 1
ATOM 726 N N . VAL A 1 99 ? -8.630 -12.306 8.299 1.00 45.72 99 VAL A N 1
ATOM 727 C CA . VAL A 1 99 ? -10.022 -12.801 8.330 1.00 45.72 99 VAL A CA 1
ATOM 728 C C . VAL A 1 99 ? -10.376 -13.487 9.661 1.00 45.72 99 VAL A C 1
ATOM 730 O O . VAL A 1 99 ? -11.546 -13.517 10.036 1.00 45.72 99 VAL A O 1
ATOM 733 N N . ALA A 1 100 ? -9.390 -13.980 10.421 1.00 42.19 100 ALA A N 1
ATOM 734 C CA . ALA A 1 100 ? -9.612 -14.456 11.791 1.00 42.19 100 ALA A CA 1
ATOM 735 C C . ALA A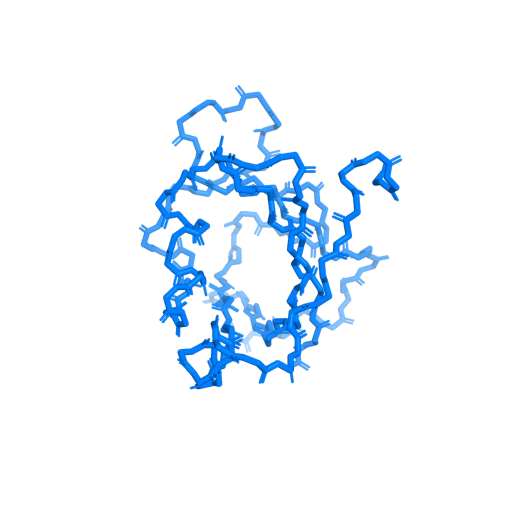 1 100 ? -9.692 -13.296 12.808 1.00 42.19 100 ALA A C 1
ATOM 737 O O . ALA A 1 100 ? -10.320 -13.443 13.854 1.00 42.19 100 ALA A O 1
ATOM 738 N N . ASP A 1 101 ? -9.117 -12.136 12.476 1.00 43.81 101 ASP A N 1
ATOM 739 C CA . ASP A 1 101 ? -8.937 -10.997 13.381 1.00 43.81 101 ASP A CA 1
ATOM 740 C C . ASP A 1 101 ? -9.980 -9.879 13.261 1.00 43.81 101 ASP A C 1
ATOM 742 O O . ASP A 1 101 ? -10.097 -9.059 14.174 1.00 43.81 101 ASP A O 1
ATOM 746 N N . VAL A 1 102 ? -10.818 -9.874 12.214 1.00 47.97 102 VAL A N 1
ATOM 747 C CA . VAL A 1 102 ? -11.995 -8.977 12.134 1.00 47.97 102 VAL A CA 1
ATOM 748 C C . VAL A 1 102 ? -12.952 -9.192 13.328 1.00 47.97 102 VAL A C 1
ATOM 750 O O . VAL A 1 102 ? -13.729 -8.296 13.661 1.00 47.97 102 VAL A O 1
ATOM 753 N N . PHE A 1 103 ? -12.841 -10.324 14.042 1.00 52.53 103 PHE A N 1
ATOM 754 C CA . PHE A 1 103 ? -13.588 -10.625 15.272 1.00 52.53 103 PHE A CA 1
ATOM 755 C C . PHE A 1 103 ? -12.751 -10.735 16.559 1.00 52.53 103 PHE A C 1
ATOM 757 O O . PHE A 1 103 ? -13.327 -11.007 17.614 1.00 52.53 103 PHE A O 1
ATOM 764 N N . GLY A 1 104 ? -11.442 -10.457 16.543 1.00 42.94 104 GLY A N 1
ATOM 765 C CA . GLY A 1 104 ? -10.697 -10.311 17.793 1.00 42.94 104 GLY A CA 1
ATOM 766 C C . GLY A 1 104 ? -9.199 -10.592 17.734 1.00 42.94 104 GLY A C 1
ATOM 767 O O . GLY A 1 104 ? -8.802 -11.746 17.645 1.00 42.94 104 GLY A O 1
ATOM 768 N N . SER A 1 105 ? -8.429 -9.542 18.050 1.00 46.94 105 SER A N 1
ATOM 769 C CA . SER A 1 105 ? -7.083 -9.587 18.652 1.00 46.94 105 SER A CA 1
ATOM 770 C C . SER A 1 105 ? -5.851 -9.537 17.729 1.00 46.94 105 SER A C 1
ATOM 772 O O . SER A 1 105 ? -4.993 -10.402 17.837 1.00 46.94 105 SER A O 1
ATOM 774 N N . THR A 1 106 ? -5.694 -8.470 16.919 1.00 49.22 106 THR A N 1
ATOM 775 C CA . THR A 1 106 ? -4.391 -7.872 16.492 1.00 49.22 106 THR A CA 1
ATOM 776 C C . THR A 1 106 ? -4.545 -6.532 15.735 1.00 49.22 106 THR A C 1
ATOM 778 O O . THR A 1 106 ? -3.561 -5.823 15.539 1.00 49.22 106 THR A O 1
ATOM 781 N N . THR A 1 107 ? -5.747 -6.078 15.359 1.00 51.28 107 THR A N 1
ATOM 782 C CA . THR A 1 107 ? -5.920 -4.700 14.852 1.00 51.28 107 THR A CA 1
ATOM 783 C C . THR A 1 107 ? -5.960 -3.708 16.018 1.00 51.28 107 THR A C 1
ATOM 785 O O . THR A 1 107 ? -6.975 -3.604 16.714 1.00 51.28 107 THR A O 1
ATOM 788 N N . SER A 1 108 ? -4.880 -2.959 16.242 1.00 53.44 108 SER A N 1
ATOM 789 C CA . SER A 1 108 ? -4.926 -1.813 17.154 1.00 53.44 108 SER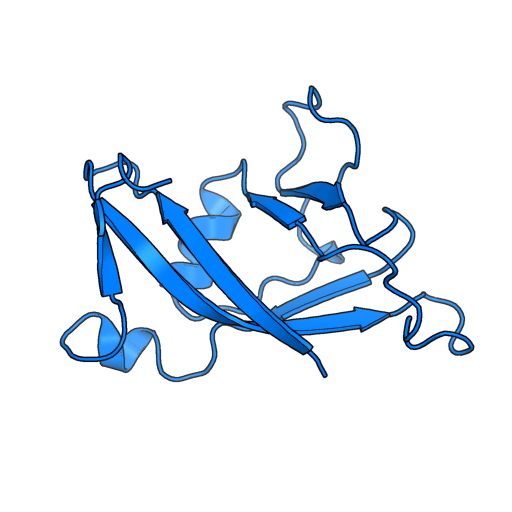 A CA 1
ATOM 790 C C . SER A 1 108 ? -5.745 -0.708 16.489 1.00 53.44 108 SER A C 1
ATOM 792 O O . SER A 1 108 ? -5.306 -0.115 15.501 1.00 53.44 108 SER A O 1
ATOM 794 N N . ARG A 1 109 ? -6.956 -0.461 17.004 1.00 52.94 109 ARG A N 1
ATOM 795 C CA . ARG A 1 109 ? -7.732 0.738 16.663 1.00 52.94 109 ARG A CA 1
ATOM 796 C C . ARG A 1 109 ? -6.981 1.938 17.237 1.00 52.94 109 ARG A C 1
ATOM 798 O O . ARG A 1 109 ? -6.839 2.036 18.452 1.00 52.94 109 ARG A O 1
ATOM 805 N N . LEU A 1 110 ? -6.461 2.791 16.365 1.00 56.78 110 LEU A N 1
ATOM 806 C CA . LEU A 1 110 ? -5.805 4.046 16.716 1.00 56.78 110 LEU A CA 1
ATOM 807 C C . LEU A 1 110 ? -6.728 5.196 16.320 1.00 56.78 110 LEU A C 1
ATOM 809 O O . LEU A 1 110 ? -7.407 5.129 15.291 1.00 56.78 110 LEU A O 1
ATOM 813 N N . SER A 1 111 ? -6.736 6.267 17.109 1.00 53.00 111 SER A N 1
ATOM 814 C CA . SER A 1 111 ? -7.428 7.482 16.692 1.00 53.00 111 SER A CA 1
ATOM 815 C C . SER A 1 111 ? -6.668 8.102 15.520 1.00 53.00 111 SER A C 1
ATOM 817 O O . SER A 1 111 ? -5.456 8.295 15.600 1.00 53.00 111 SER A O 1
ATOM 819 N N . CYS A 1 112 ? -7.352 8.462 14.430 1.00 58.34 112 CYS A N 1
ATOM 820 C CA . CYS A 1 112 ? -6.693 9.102 13.283 1.00 58.34 112 CYS A CA 1
ATOM 821 C C . CYS A 1 112 ? -6.059 10.473 13.610 1.00 58.34 112 CYS A C 1
ATOM 823 O O . CYS A 1 112 ? -5.359 11.026 12.766 1.00 58.34 112 CYS A O 1
ATOM 825 N N . SER A 1 113 ? -6.322 11.033 14.797 1.00 55.59 113 SER A N 1
ATOM 826 C CA . SER A 1 113 ? -5.710 12.259 15.331 1.00 55.59 113 SER A CA 1
ATOM 827 C C . SER A 1 113 ? -4.366 12.044 16.038 1.00 55.59 113 SER A C 1
ATOM 829 O O . SER A 1 113 ? -3.726 13.023 16.408 1.00 55.59 113 SER A O 1
ATOM 831 N N . GLU A 1 114 ? -3.927 10.795 16.213 1.00 51.84 114 GLU A N 1
ATOM 832 C CA . GLU A 1 114 ? -2.587 10.446 16.712 1.00 51.84 114 GLU A CA 1
ATOM 833 C C . GLU A 1 114 ? -1.581 10.198 15.564 1.00 51.84 114 GLU A C 1
ATOM 835 O O . GLU A 1 114 ? -0.477 9.708 15.807 1.00 51.84 114 GLU A O 1
ATOM 840 N N . MET A 1 115 ? -1.976 10.512 14.319 1.00 52.81 115 MET A N 1
ATOM 841 C CA . MET A 1 115 ? -1.166 10.407 13.095 1.00 52.81 115 MET A CA 1
ATOM 842 C C . MET A 1 115 ? -0.374 11.677 12.794 1.00 52.81 115 MET A C 1
ATOM 844 O O . MET A 1 115 ? -0.960 12.777 12.912 1.00 52.81 115 MET A O 1
#

pLDDT: mean 71.4, std 16.34, range [42.19, 93.31]

Radius of gyration: 14.31 Å; chains: 1; bounding box: 38×30×31 Å